Protein AF-B0NT52-F1 (afdb_monomer)

Solvent-accessible surface area (backbone atoms only — not comparable to full-atom values): 6604 Å² total; per-residue (Å²): 126,49,76,46,78,48,80,68,84,85,87,61,96,83,56,50,72,66,37,68,54,70,91,18,42,30,38,40,37,54,84,96,44,54,38,41,37,38,40,49,37,28,32,68,35,76,47,80,45,81,42,80,57,44,77,38,71,17,46,30,34,38,36,44,40,37,44,36,45,86,94,48,73,51,63,43,34,37,44,37,27,36,26,88,100,74,41,75,46,35,36,39,33,24,43,92,85,71,47,79,76,46,77,48,69,39,60,73,82,79,79,82,77,90,126

Sequence (115 aa):
MHAEGRISIPIKENAGMDEELPPCKYTQKIGPMRMKASLEGKYKGKERVHTPAGDFDCIKIYTESKAKFMLFSEKEYSMSWYAKGVGIVKEERYNKRGKLQENMTLEAIRKQGNN

pLDDT: mean 94.04, std 6.94, range [51.75, 98.62]

Mean predicted aligned error: 4.16 Å

Foldseek 3Di:
DDKDFAADFDDDPPFDAFRKGPWGWMWDDDPPKIKIKTKIKGWHAWDWDQELAGIATWTWMWMWMWMDTDPDIAIKIKIFTQGPPPGTQWMWIAGPVRDTDDIDGHNHDDDDDDD

Radius of gyration: 16.57 Å; Cα contacts (8 Å, |Δi|>4): 259; chains: 1; bounding box: 51×26×43 Å

Secondary structure (DSSP, 8-state):
-EEEEE------TTPPTTPBPPPEEEEEEETTEEEEEEEEEEEEEEEEEEETTEEEEEEEEEEEEEEEETTEEEEEEEEEEEETTTEEEEEEEE-TTS-EEEEEE-----PPP--

Structure (mmCIF, N/CA/C/O backbone):
data_AF-B0NT52-F1
#
_entry.id   AF-B0NT52-F1
#
loop_
_atom_site.group_PDB
_atom_site.id
_atom_site.type_symbol
_atom_site.label_atom_id
_atom_site.label_alt_id
_atom_site.label_comp_id
_atom_site.label_asym_id
_atom_site.label_entity_id
_atom_site.label_seq_id
_atom_site.pdbx_PDB_ins_code
_atom_site.Cartn_x
_atom_site.Cartn_y
_atom_site.Cartn_z
_atom_site.occupancy
_atom_site.B_iso_or_equiv
_atom_site.auth_seq_id
_atom_site.auth_comp_id
_atom_site.auth_asym_id
_atom_site.auth_atom_id
_atom_site.pdbx_PDB_model_num
ATOM 1 N N . MET A 1 1 ? 1.149 -5.696 -26.975 1.00 75.19 1 MET A N 1
ATOM 2 C CA . MET A 1 1 ? 1.498 -5.452 -25.556 1.00 75.19 1 MET A CA 1
ATOM 3 C C . MET A 1 1 ? 1.489 -6.795 -24.845 1.00 75.19 1 MET A C 1
ATOM 5 O O . MET A 1 1 ? 0.553 -7.545 -25.074 1.00 75.19 1 MET A O 1
ATOM 9 N N . HIS A 1 2 ? 2.521 -7.130 -24.066 1.00 89.94 2 HIS A N 1
ATOM 10 C CA . HIS A 1 2 ? 2.599 -8.414 -23.351 1.00 89.94 2 HIS A CA 1
ATOM 11 C C . HIS A 1 2 ? 2.884 -8.171 -21.871 1.00 89.94 2 HIS A C 1
ATOM 13 O O . HIS A 1 2 ? 3.799 -7.409 -21.549 1.00 89.94 2 HIS A O 1
ATOM 19 N N . ALA A 1 3 ? 2.121 -8.814 -20.990 1.00 92.38 3 ALA A N 1
ATOM 20 C CA . ALA A 1 3 ? 2.238 -8.681 -19.544 1.00 92.38 3 ALA A CA 1
ATOM 21 C C . ALA A 1 3 ? 2.378 -10.064 -18.893 1.00 92.38 3 ALA A C 1
ATOM 23 O O . ALA A 1 3 ? 1.706 -11.009 -19.295 1.00 92.38 3 ALA A O 1
ATOM 24 N N . GLU A 1 4 ? 3.262 -10.177 -17.905 1.00 94.19 4 GLU A N 1
ATOM 25 C CA . GLU A 1 4 ? 3.529 -11.406 -17.150 1.00 94.19 4 GLU A CA 1
ATOM 26 C C . GLU A 1 4 ? 3.551 -11.093 -15.652 1.00 94.19 4 GLU A C 1
ATOM 28 O O . GLU A 1 4 ? 4.156 -10.103 -15.228 1.00 94.19 4 GLU A O 1
ATOM 33 N N . GLY A 1 5 ? 2.945 -11.966 -14.848 1.00 93.06 5 GLY A N 1
ATOM 34 C CA . GLY A 1 5 ? 2.886 -11.823 -13.395 1.00 93.06 5 GLY A CA 1
ATOM 35 C C . GLY A 1 5 ? 1.820 -10.837 -12.910 1.00 93.06 5 GLY A C 1
ATOM 36 O O . GLY A 1 5 ? 0.976 -10.364 -13.672 1.00 93.06 5 GLY A O 1
ATOM 37 N N . ARG A 1 6 ? 1.841 -10.553 -11.607 1.00 91.00 6 ARG A N 1
ATOM 38 C CA . ARG A 1 6 ? 0.871 -9.698 -10.917 1.00 91.00 6 ARG A CA 1
ATOM 39 C C . ARG A 1 6 ? 1.521 -9.065 -9.691 1.00 91.00 6 ARG A C 1
ATOM 41 O O . ARG A 1 6 ? 2.361 -9.682 -9.038 1.00 91.00 6 ARG A O 1
ATOM 48 N N . ILE A 1 7 ? 1.088 -7.852 -9.365 1.00 92.06 7 ILE A N 1
ATOM 49 C CA . ILE A 1 7 ? 1.261 -7.274 -8.033 1.00 92.06 7 ILE A CA 1
ATOM 50 C C . ILE A 1 7 ? -0.073 -7.422 -7.303 1.00 92.06 7 ILE A C 1
ATOM 52 O O . ILE A 1 7 ? -1.103 -6.962 -7.797 1.00 92.06 7 ILE A O 1
ATOM 56 N N . SER A 1 8 ? -0.074 -8.117 -6.169 1.00 92.38 8 SER A N 1
ATOM 57 C CA . SER A 1 8 ? -1.278 -8.343 -5.369 1.00 92.38 8 SER A CA 1
ATOM 58 C C . SER A 1 8 ? -0.922 -8.411 -3.896 1.00 92.38 8 SER A C 1
ATOM 60 O O . SER A 1 8 ? -0.095 -9.227 -3.509 1.00 92.38 8 SER A O 1
ATOM 62 N N . ILE A 1 9 ? -1.590 -7.608 -3.079 1.00 93.38 9 ILE A N 1
ATOM 63 C CA . ILE A 1 9 ? -1.456 -7.654 -1.625 1.00 93.38 9 ILE A CA 1
ATOM 64 C C . ILE A 1 9 ? -2.638 -8.474 -1.095 1.00 93.38 9 ILE A C 1
ATOM 66 O O . ILE A 1 9 ? -3.755 -7.953 -1.048 1.00 93.38 9 ILE A O 1
ATOM 70 N N . PRO A 1 10 ? -2.460 -9.765 -0.763 1.00 92.88 10 PRO A N 1
ATOM 71 C CA . PRO A 1 10 ? -3.515 -10.515 -0.102 1.00 92.88 10 PRO A CA 1
ATOM 72 C C . PRO A 1 10 ? -3.762 -9.920 1.284 1.00 92.88 10 PRO A C 1
ATOM 74 O O . PRO A 1 10 ? -2.831 -9.636 2.030 1.00 92.88 10 PRO A O 1
ATOM 77 N N . ILE A 1 11 ? -5.030 -9.735 1.633 1.00 92.88 11 ILE A N 1
ATOM 78 C CA . ILE A 1 11 ? -5.428 -9.264 2.958 1.00 92.88 11 ILE A CA 1
ATOM 79 C C . ILE A 1 11 ? -5.813 -10.494 3.781 1.00 92.88 11 ILE A C 1
ATOM 81 O O . ILE A 1 11 ? -6.852 -11.107 3.540 1.00 92.88 11 ILE A O 1
ATOM 85 N N . LYS A 1 12 ? -4.949 -10.887 4.721 1.00 92.94 12 LYS A N 1
ATOM 86 C CA . LYS A 1 12 ? -5.109 -12.091 5.549 1.00 92.94 12 LYS A CA 1
ATOM 87 C C . LYS A 1 12 ? -5.452 -11.712 6.990 1.00 92.94 12 LYS A C 1
ATOM 89 O O . LYS A 1 12 ? -4.594 -11.248 7.730 1.00 92.94 12 LYS A O 1
ATOM 94 N N . GLU A 1 13 ? -6.694 -11.967 7.410 1.00 88.88 13 GLU A N 1
ATOM 95 C CA . GLU A 1 13 ? -7.222 -11.593 8.740 1.00 88.88 13 GLU A CA 1
ATOM 96 C C . GLU A 1 13 ? -6.435 -12.149 9.931 1.00 88.88 13 GLU A C 1
ATOM 98 O O . GLU A 1 13 ? -6.384 -11.513 10.983 1.00 88.88 13 GLU A O 1
ATOM 103 N N . ASN A 1 14 ? -5.816 -13.316 9.765 1.00 91.31 14 ASN A N 1
ATOM 104 C CA . ASN A 1 14 ? -5.052 -14.005 10.806 1.00 91.31 14 ASN A CA 1
ATOM 105 C C . ASN A 1 14 ? -3.557 -14.060 10.465 1.00 91.31 14 ASN A C 1
ATOM 107 O O . ASN A 1 14 ? -2.889 -15.043 10.776 1.00 91.31 14 ASN A O 1
ATOM 111 N N . ALA A 1 15 ? -3.044 -13.053 9.753 1.00 92.25 15 ALA A N 1
ATOM 112 C CA . ALA A 1 15 ? -1.613 -12.943 9.516 1.00 92.25 15 ALA A CA 1
ATOM 113 C C . ALA A 1 15 ? -0.849 -12.741 10.830 1.00 92.25 15 ALA A C 1
ATOM 115 O O . ALA A 1 15 ? -1.274 -11.968 11.694 1.00 92.25 15 ALA A O 1
ATOM 116 N N . GLY A 1 16 ? 0.291 -13.419 10.956 1.00 94.19 16 GLY A N 1
ATOM 117 C CA . GLY A 1 16 ? 1.231 -13.168 12.042 1.00 94.19 16 GLY A CA 1
ATOM 118 C C . GLY A 1 16 ? 1.876 -11.785 11.922 1.00 94.19 16 GLY A C 1
ATOM 119 O O . GLY A 1 16 ? 1.983 -11.226 10.828 1.00 94.19 16 GLY A O 1
ATOM 120 N N . MET A 1 17 ? 2.336 -11.234 13.047 1.00 96.25 17 MET A N 1
ATOM 121 C CA . MET A 1 17 ? 3.205 -10.055 13.021 1.00 96.25 17 MET A CA 1
ATOM 122 C C . MET A 1 17 ? 4.468 -10.375 12.215 1.00 96.25 17 MET A C 1
ATOM 124 O O . MET A 1 17 ? 5.077 -11.422 12.419 1.00 96.25 17 MET A O 1
ATOM 128 N N . ASP A 1 18 ? 4.834 -9.480 11.302 1.00 97.31 18 ASP A N 1
ATOM 129 C CA . ASP A 1 18 ? 5.968 -9.605 10.385 1.00 97.31 18 ASP A CA 1
ATOM 130 C C . ASP A 1 18 ? 5.926 -10.808 9.427 1.00 97.31 18 ASP A C 1
ATOM 132 O O . ASP A 1 18 ? 6.906 -11.052 8.719 1.00 97.31 18 ASP A O 1
ATOM 136 N N . GLU A 1 19 ? 4.784 -11.503 9.325 1.00 97.50 19 GLU A N 1
ATOM 137 C CA . GLU A 1 19 ? 4.548 -12.482 8.262 1.00 97.50 19 GLU A CA 1
ATOM 138 C C . GLU A 1 19 ? 4.728 -11.792 6.898 1.00 97.50 19 GLU A C 1
ATOM 140 O O . GLU A 1 19 ? 4.235 -10.682 6.672 1.00 97.50 19 GLU A O 1
ATOM 145 N N . GLU A 1 20 ? 5.470 -12.428 5.993 1.00 97.12 20 GLU A N 1
ATOM 146 C CA . GLU A 1 20 ? 5.788 -11.844 4.691 1.00 97.12 20 GLU A CA 1
ATOM 147 C C . GLU A 1 20 ? 4.628 -12.008 3.704 1.00 97.12 20 GLU A C 1
ATOM 149 O O . GLU A 1 20 ? 3.923 -13.020 3.685 1.00 97.12 20 GLU A O 1
ATOM 154 N N . LEU A 1 21 ? 4.437 -11.004 2.849 1.00 95.88 21 LEU A N 1
ATOM 155 C CA . LEU A 1 21 ? 3.542 -11.124 1.707 1.00 95.88 21 LEU A CA 1
ATOM 156 C C . LEU A 1 21 ? 4.119 -12.119 0.686 1.00 95.88 21 LEU A C 1
ATOM 158 O O . LEU A 1 21 ? 5.338 -12.191 0.515 1.00 95.88 21 LEU A O 1
ATOM 162 N N . PRO A 1 22 ? 3.265 -12.838 -0.065 1.00 92.94 22 PRO A N 1
ATOM 163 C CA . PRO A 1 22 ? 3.722 -13.662 -1.173 1.00 92.94 22 PRO A CA 1
ATOM 164 C C . PRO A 1 22 ? 4.523 -12.852 -2.209 1.00 92.94 22 PRO A C 1
ATOM 166 O O . PRO A 1 22 ? 4.214 -11.677 -2.438 1.00 92.94 22 PRO A O 1
ATOM 169 N N . PRO A 1 23 ? 5.502 -13.469 -2.898 1.00 84.25 23 PRO A N 1
ATOM 170 C CA . PRO A 1 23 ? 6.314 -12.778 -3.894 1.00 84.25 23 PRO A CA 1
ATOM 171 C C . PRO A 1 23 ? 5.470 -12.119 -4.992 1.00 84.25 23 PRO A C 1
ATOM 173 O O . PRO A 1 23 ? 4.744 -12.796 -5.721 1.00 84.25 23 PRO A O 1
ATOM 176 N N . CYS A 1 24 ? 5.615 -10.803 -5.164 1.00 92.88 24 CYS A N 1
ATOM 177 C CA . CYS A 1 24 ? 4.893 -10.033 -6.175 1.00 92.88 24 CYS A CA 1
ATOM 178 C C . CYS A 1 24 ? 5.859 -9.509 -7.237 1.00 92.88 24 CYS A C 1
ATOM 180 O O . CYS A 1 24 ? 6.720 -8.673 -6.957 1.00 92.88 24 CYS A O 1
ATOM 182 N N . LYS A 1 25 ? 5.719 -9.988 -8.476 1.00 95.69 25 LYS A N 1
ATOM 183 C CA . LYS A 1 25 ? 6.514 -9.541 -9.628 1.00 95.69 25 LYS A CA 1
ATOM 184 C C . LYS A 1 25 ? 5.611 -9.352 -10.834 1.00 95.69 25 LYS A C 1
ATOM 186 O O . LYS A 1 25 ? 4.758 -10.186 -11.121 1.00 95.69 25 LYS A O 1
ATOM 191 N N . TYR A 1 26 ? 5.854 -8.275 -11.563 1.00 95.88 26 TYR A N 1
ATOM 192 C CA . TYR A 1 26 ? 5.150 -7.928 -12.786 1.00 95.88 26 TYR A CA 1
ATOM 193 C C . TYR A 1 26 ? 6.147 -7.457 -13.843 1.00 95.88 26 TYR A C 1
ATOM 195 O O . TYR A 1 26 ? 7.087 -6.717 -13.552 1.00 95.88 26 TYR A O 1
ATOM 203 N N . THR A 1 27 ? 5.966 -7.898 -15.083 1.00 96.31 27 THR A N 1
ATOM 204 C CA . THR A 1 27 ? 6.744 -7.429 -16.232 1.00 96.31 27 THR A CA 1
ATOM 205 C C . THR A 1 27 ? 5.804 -7.029 -17.354 1.00 96.31 27 THR A C 1
ATOM 207 O O . THR A 1 27 ? 4.977 -7.829 -17.781 1.00 96.31 27 THR A O 1
ATOM 210 N N . GLN A 1 28 ? 5.991 -5.824 -17.888 1.00 95.69 28 GLN A N 1
ATOM 211 C CA . GLN A 1 28 ? 5.266 -5.330 -19.055 1.00 95.69 28 GLN A CA 1
ATOM 212 C C . GLN A 1 28 ? 6.240 -5.040 -20.192 1.00 95.69 28 GLN A C 1
ATOM 214 O O . GLN A 1 28 ? 7.256 -4.369 -20.004 1.00 95.69 28 GLN A O 1
ATOM 219 N N . LYS A 1 29 ? 5.925 -5.550 -21.383 1.00 94.38 29 LYS A N 1
ATOM 220 C CA . LYS A 1 29 ? 6.658 -5.296 -22.626 1.00 94.38 29 LYS A CA 1
ATOM 221 C C . LYS A 1 29 ? 5.819 -4.383 -23.523 1.00 94.38 29 LYS A C 1
ATOM 223 O O . LYS A 1 29 ? 4.687 -4.729 -23.886 1.00 94.38 29 LYS A O 1
ATOM 228 N N . ILE A 1 30 ? 6.391 -3.238 -23.885 1.00 92.06 30 ILE A N 1
ATOM 229 C CA . ILE A 1 30 ? 5.799 -2.229 -24.771 1.00 92.06 30 ILE A CA 1
ATOM 230 C C . ILE A 1 30 ? 6.810 -1.969 -25.893 1.00 92.06 30 ILE A C 1
ATOM 232 O O . ILE A 1 30 ? 7.784 -1.243 -25.710 1.00 92.06 30 ILE A O 1
ATOM 236 N N . GLY A 1 31 ? 6.626 -2.628 -27.041 1.00 90.19 31 GLY A N 1
ATOM 237 C CA . GLY A 1 31 ? 7.624 -2.621 -28.116 1.00 90.19 31 GLY A CA 1
ATOM 238 C C . GLY A 1 31 ? 8.989 -3.135 -27.617 1.00 90.19 31 GLY A C 1
ATOM 239 O O . GLY A 1 31 ? 9.023 -4.185 -26.969 1.00 90.19 31 GLY A O 1
ATOM 240 N N . PRO A 1 32 ? 10.103 -2.415 -27.865 1.00 90.00 32 PRO A N 1
ATOM 241 C CA . PRO A 1 32 ? 11.421 -2.795 -27.351 1.00 90.00 32 PRO A CA 1
ATOM 242 C C . PRO A 1 32 ? 11.583 -2.512 -25.847 1.00 90.00 32 PRO A C 1
ATOM 244 O O . PRO A 1 32 ? 12.537 -2.980 -25.224 1.00 90.00 32 PRO A O 1
ATOM 247 N N . MET A 1 33 ? 10.670 -1.741 -25.2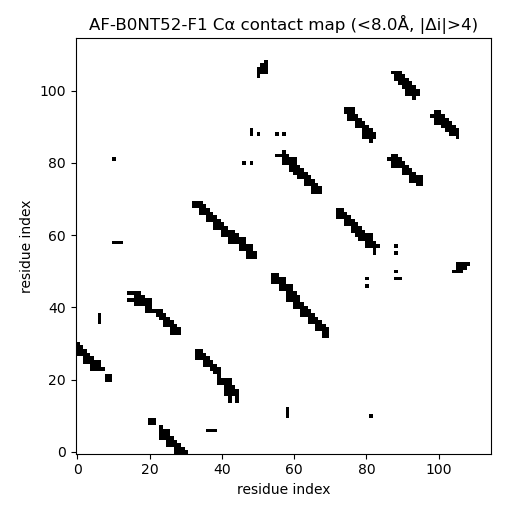46 1.00 92.44 33 MET A N 1
ATOM 248 C CA . MET A 1 33 ? 10.769 -1.309 -23.857 1.00 92.44 33 MET A CA 1
ATOM 249 C C . MET A 1 33 ? 10.232 -2.376 -22.907 1.00 92.44 33 MET A C 1
ATOM 251 O O . MET A 1 33 ? 9.236 -3.056 -23.175 1.00 92.44 33 MET A O 1
ATOM 255 N N . ARG A 1 34 ? 10.880 -2.484 -21.744 1.00 93.44 34 ARG A N 1
ATOM 256 C CA . ARG A 1 34 ? 10.497 -3.410 -20.678 1.00 93.44 34 ARG A CA 1
ATOM 257 C C . ARG A 1 34 ? 10.408 -2.680 -19.347 1.00 93.44 34 ARG A C 1
ATOM 259 O O . ARG A 1 34 ? 11.407 -2.155 -18.860 1.00 93.44 34 ARG A O 1
ATOM 266 N N . MET A 1 35 ? 9.231 -2.731 -18.738 1.00 95.44 35 MET A N 1
ATOM 267 C CA . MET A 1 35 ? 9.004 -2.323 -17.358 1.00 95.44 35 MET A CA 1
ATOM 268 C C . MET A 1 35 ? 8.991 -3.562 -16.463 1.00 95.44 35 MET A C 1
ATOM 270 O O . MET A 1 35 ? 8.362 -4.565 -16.805 1.00 95.44 35 MET A O 1
ATOM 274 N N . LYS A 1 36 ? 9.683 -3.505 -15.326 1.00 96.19 36 LYS A N 1
ATOM 275 C CA . LYS A 1 36 ? 9.606 -4.517 -14.268 1.00 96.19 36 LYS A CA 1
ATOM 276 C C . LYS A 1 36 ? 9.150 -3.842 -12.986 1.00 96.19 36 LYS A C 1
ATOM 278 O O . LYS A 1 36 ? 9.746 -2.845 -12.595 1.00 96.19 36 LYS A O 1
ATOM 283 N N . ALA A 1 37 ? 8.149 -4.409 -12.335 1.00 96.38 37 ALA A N 1
ATOM 284 C CA . ALA A 1 37 ? 7.732 -4.019 -11.002 1.00 96.38 37 ALA A CA 1
ATOM 285 C C . ALA A 1 37 ? 7.862 -5.213 -10.055 1.00 96.38 37 ALA A C 1
ATOM 287 O O . ALA A 1 37 ? 7.629 -6.361 -10.443 1.00 96.38 37 ALA A O 1
ATOM 288 N N . SER A 1 38 ? 8.241 -4.947 -8.816 1.00 96.75 38 SER A N 1
ATOM 289 C CA . SER A 1 38 ? 8.184 -5.916 -7.729 1.00 96.75 38 SER A CA 1
ATOM 290 C C . SER A 1 38 ? 7.655 -5.250 -6.475 1.00 96.75 38 SER A C 1
ATOM 292 O O . SER A 1 38 ? 7.854 -4.051 -6.284 1.00 96.75 38 SER A O 1
ATOM 294 N N . LEU A 1 39 ? 7.007 -6.038 -5.630 1.00 96.81 39 LEU A N 1
ATOM 295 C CA . LEU A 1 39 ? 6.556 -5.609 -4.319 1.00 96.81 39 LEU A CA 1
ATOM 296 C C . LEU A 1 39 ? 6.947 -6.673 -3.302 1.00 96.81 39 LEU A C 1
ATOM 298 O O . LEU A 1 39 ? 6.696 -7.862 -3.497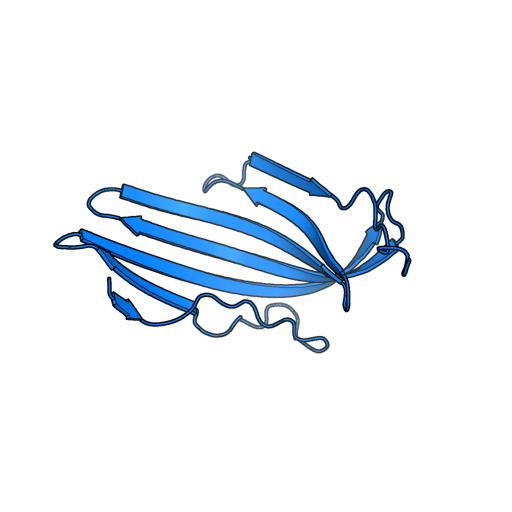 1.00 96.81 39 LEU A O 1
ATOM 302 N N . GLU A 1 40 ? 7.572 -6.218 -2.231 1.00 96.81 40 GLU A N 1
ATOM 303 C CA . GLU A 1 40 ? 7.804 -6.991 -1.019 1.00 96.81 40 GLU A CA 1
ATOM 304 C C . GLU A 1 40 ? 7.021 -6.318 0.104 1.00 96.81 40 GLU A C 1
ATOM 306 O O . GLU A 1 40 ? 6.765 -5.114 0.063 1.00 96.81 40 GLU A O 1
ATOM 311 N N . GLY A 1 41 ? 6.600 -7.073 1.109 1.00 97.00 41 GLY A N 1
ATOM 312 C CA . GLY A 1 41 ? 5.858 -6.482 2.209 1.00 97.00 41 GLY A CA 1
ATOM 313 C C . GLY A 1 41 ? 5.645 -7.440 3.355 1.00 97.00 41 GLY A C 1
ATOM 314 O O . GLY A 1 41 ? 5.941 -8.630 3.248 1.00 97.00 41 GLY A O 1
ATOM 315 N N . LYS A 1 42 ? 5.156 -6.894 4.465 1.00 97.69 42 LYS A N 1
ATOM 316 C CA . LYS A 1 42 ? 4.925 -7.631 5.708 1.00 97.69 42 LYS A CA 1
ATOM 317 C C . LYS A 1 42 ? 3.647 -7.159 6.376 1.00 97.69 42 LYS A C 1
ATOM 319 O O . LYS A 1 42 ? 3.355 -5.960 6.377 1.00 97.69 42 LYS A O 1
ATOM 324 N N . TYR A 1 43 ? 2.924 -8.083 6.994 1.00 98.38 43 TYR A N 1
ATOM 325 C CA . TYR A 1 43 ? 1.823 -7.734 7.883 1.00 98.38 43 TYR A CA 1
ATOM 326 C C . TYR A 1 43 ? 2.388 -7.151 9.182 1.00 98.38 43 TYR A C 1
ATOM 328 O O . TYR A 1 43 ? 3.316 -7.693 9.772 1.00 98.38 43 TYR A O 1
ATOM 336 N N . LYS A 1 44 ? 1.838 -6.027 9.633 1.00 98.19 44 LYS A N 1
ATOM 337 C CA . LYS A 1 44 ? 2.275 -5.286 10.828 1.00 98.19 44 LYS A CA 1
ATOM 338 C C . LYS A 1 44 ? 1.237 -5.334 11.953 1.00 98.19 44 LYS A C 1
ATOM 340 O O . LYS A 1 44 ? 1.213 -4.468 12.821 1.00 98.19 44 LYS A O 1
ATOM 345 N N . GLY A 1 45 ? 0.386 -6.359 11.928 1.00 96.38 45 GLY A N 1
ATOM 346 C CA . GLY A 1 45 ? -0.656 -6.593 12.920 1.00 96.38 45 GLY A CA 1
ATOM 347 C C . GLY A 1 45 ? -1.964 -5.854 12.634 1.00 96.38 45 GLY A C 1
ATOM 348 O O . GLY A 1 45 ? -2.211 -5.376 11.523 1.00 96.38 45 GLY A O 1
ATOM 349 N N . LYS A 1 46 ? -2.821 -5.812 13.657 1.00 96.38 46 LYS A N 1
ATOM 350 C CA . LYS A 1 46 ? -4.127 -5.148 13.623 1.00 96.38 46 LYS A CA 1
ATOM 351 C C . LYS A 1 46 ? -4.065 -3.824 14.374 1.00 96.38 46 LYS A C 1
ATOM 353 O O . LYS A 1 46 ? -3.444 -3.747 15.429 1.00 96.38 46 LYS A O 1
ATOM 358 N N . GLU A 1 47 ? -4.725 -2.807 13.841 1.00 97.19 47 GLU A N 1
ATOM 359 C CA . GLU A 1 47 ? -4.801 -1.474 14.437 1.00 97.19 47 GLU A CA 1
ATOM 360 C C . GLU A 1 47 ? -6.205 -0.909 14.213 1.00 97.19 47 GLU A C 1
ATOM 362 O O . GLU A 1 47 ? -6.739 -1.008 13.106 1.00 97.19 47 GLU A O 1
ATOM 367 N N . ARG A 1 48 ? -6.803 -0.318 15.251 1.00 98.06 48 ARG A N 1
ATOM 368 C CA . ARG A 1 48 ? -8.046 0.441 15.103 1.00 98.06 48 ARG A CA 1
ATOM 369 C C . ARG A 1 48 ? -7.702 1.845 14.617 1.00 98.06 48 ARG A C 1
ATOM 371 O O . ARG A 1 48 ? -6.939 2.551 15.269 1.00 98.06 48 ARG A O 1
ATOM 378 N N . VAL A 1 49 ? -8.248 2.230 13.467 1.00 98.44 49 VAL A N 1
ATOM 379 C CA . VAL A 1 49 ? -7.989 3.519 12.818 1.00 98.44 49 VAL A CA 1
ATOM 380 C C . VAL A 1 49 ? -9.234 4.390 12.909 1.00 98.44 49 VAL A C 1
ATOM 382 O O . VAL A 1 49 ? -10.322 3.967 12.520 1.00 98.44 49 VAL A O 1
ATOM 385 N N . HIS A 1 50 ? -9.050 5.611 13.405 1.00 98.25 50 HIS A N 1
ATOM 386 C CA . HIS A 1 50 ? -10.087 6.633 13.510 1.00 98.25 50 HIS A CA 1
ATOM 387 C C . HIS A 1 50 ? -10.005 7.576 12.309 1.00 98.25 50 HIS A C 1
ATOM 389 O O . HIS A 1 50 ? -8.935 8.111 12.011 1.00 98.25 50 HIS A O 1
ATOM 395 N N . THR A 1 51 ? -11.124 7.780 11.620 1.00 98.25 51 THR A N 1
ATOM 396 C CA . THR A 1 51 ? -11.222 8.656 10.444 1.00 98.25 51 THR A CA 1
ATOM 397 C C . THR A 1 51 ? -12.534 9.447 10.472 1.00 98.25 51 THR A C 1
ATOM 399 O O . THR A 1 51 ? -13.456 9.056 11.192 1.00 98.25 51 THR A O 1
ATOM 402 N N . PRO A 1 52 ? -12.686 10.510 9.665 1.00 98.31 52 PRO A N 1
ATOM 403 C CA . PRO A 1 52 ? -13.973 11.197 9.520 1.00 98.31 52 PRO A CA 1
ATOM 404 C C . PRO A 1 52 ? -15.105 10.293 9.002 1.00 98.31 52 PRO A C 1
ATOM 406 O O . PRO A 1 52 ? -16.266 10.502 9.352 1.00 98.31 52 PRO A O 1
ATOM 409 N N . ALA A 1 53 ? -14.780 9.233 8.252 1.00 97.69 53 ALA A N 1
ATOM 410 C CA . ALA A 1 53 ? -15.752 8.233 7.805 1.00 97.69 53 ALA A CA 1
ATOM 411 C C . ALA A 1 53 ? -16.182 7.239 8.902 1.00 97.69 53 ALA A C 1
ATOM 413 O O . ALA A 1 53 ? -17.081 6.427 8.666 1.00 97.69 53 ALA A O 1
ATOM 414 N N . GLY A 1 54 ? -15.537 7.278 10.072 1.00 97.75 54 GLY A N 1
ATOM 415 C CA . GLY A 1 54 ? -15.775 6.386 11.200 1.00 97.75 54 GLY A CA 1
ATOM 416 C C . GLY A 1 54 ? -14.524 5.641 11.665 1.00 97.75 54 GLY A C 1
ATOM 417 O O . GLY A 1 54 ? -13.395 5.922 11.248 1.00 97.75 54 GLY A O 1
ATOM 418 N N . ASP A 1 55 ? -14.761 4.668 12.540 1.00 98.38 55 ASP A N 1
ATOM 419 C CA . ASP A 1 55 ? -13.737 3.822 13.140 1.00 98.38 55 ASP A CA 1
ATOM 420 C C . ASP A 1 55 ? -13.669 2.465 12.445 1.00 98.38 55 ASP A C 1
ATOM 422 O O . ASP A 1 55 ? -14.698 1.827 12.212 1.00 98.38 55 ASP A O 1
ATOM 426 N N . PHE A 1 56 ? -12.453 1.988 12.186 1.00 98.31 56 PHE A N 1
ATOM 427 C CA . PHE A 1 56 ? -12.235 0.746 11.454 1.00 98.31 56 PHE A CA 1
ATOM 428 C C . PHE A 1 56 ? -11.177 -0.135 12.115 1.00 98.31 56 PHE A C 1
ATOM 430 O O . PHE A 1 56 ? -10.051 0.306 12.351 1.00 98.31 56 PHE A O 1
ATOM 437 N N . ASP A 1 57 ? -11.503 -1.409 12.333 1.00 97.69 57 ASP A N 1
ATOM 438 C CA . ASP A 1 57 ? -10.512 -2.433 12.663 1.00 97.69 57 ASP A CA 1
ATOM 439 C C . ASP A 1 57 ? -9.752 -2.825 11.393 1.00 97.69 57 ASP A C 1
ATOM 441 O O . ASP A 1 57 ? -10.320 -3.385 10.449 1.00 97.69 57 ASP A O 1
ATOM 445 N N . CYS A 1 58 ? -8.460 -2.508 11.360 1.00 98.06 58 CYS A N 1
ATOM 446 C CA . CYS A 1 58 ? -7.652 -2.614 10.154 1.00 98.06 58 CYS A CA 1
ATOM 447 C C . CYS A 1 58 ? -6.519 -3.615 10.297 1.00 98.06 58 CYS A C 1
ATOM 449 O O . CYS A 1 58 ? -5.936 -3.778 11.366 1.00 98.06 58 CYS A O 1
ATOM 451 N N . ILE A 1 59 ? -6.139 -4.214 9.173 1.00 98.00 59 ILE A N 1
ATOM 452 C CA . ILE A 1 59 ? -4.855 -4.892 9.020 1.00 98.00 59 ILE A CA 1
ATOM 453 C C . ILE A 1 59 ? -3.858 -3.871 8.495 1.00 98.00 59 ILE A C 1
ATOM 455 O O . ILE A 1 59 ? -4.063 -3.282 7.431 1.00 98.00 59 ILE A O 1
AT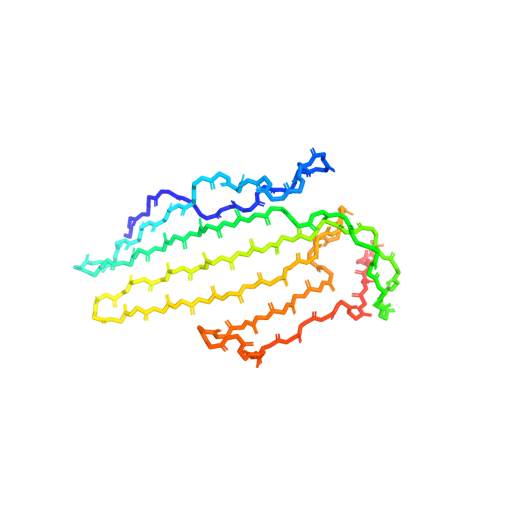OM 459 N N . LYS A 1 60 ? -2.777 -3.672 9.241 1.00 98.38 60 LYS A N 1
ATOM 460 C CA . LYS A 1 60 ? -1.681 -2.793 8.857 1.00 98.38 60 LYS A CA 1
ATOM 461 C C . LYS A 1 60 ? -0.677 -3.581 8.029 1.00 98.38 60 LYS A C 1
ATOM 463 O O . LYS A 1 60 ? -0.245 -4.657 8.440 1.00 98.38 60 LYS A O 1
ATOM 468 N N . ILE A 1 61 ? -0.289 -3.059 6.874 1.00 98.44 61 ILE A N 1
ATOM 469 C CA . ILE A 1 61 ? 0.659 -3.709 5.966 1.00 98.44 61 ILE A CA 1
ATOM 470 C C . ILE A 1 61 ? 1.742 -2.708 5.589 1.00 98.44 61 ILE A C 1
ATOM 472 O O . ILE A 1 61 ? 1.449 -1.577 5.212 1.00 98.44 61 ILE A O 1
ATOM 476 N N . TYR A 1 62 ? 2.992 -3.147 5.697 1.00 98.00 62 TYR A N 1
ATOM 477 C CA . TYR A 1 62 ? 4.145 -2.455 5.136 1.00 98.00 62 TYR A CA 1
ATOM 478 C C . TYR A 1 62 ? 4.435 -2.994 3.738 1.00 98.00 62 TYR A C 1
ATOM 480 O O . TYR A 1 62 ? 4.447 -4.217 3.567 1.00 98.00 62 TYR A O 1
ATOM 488 N N . THR A 1 63 ? 4.752 -2.125 2.777 1.00 97.56 63 THR A N 1
ATOM 489 C CA . THR A 1 63 ? 5.293 -2.557 1.481 1.00 97.56 63 THR A CA 1
ATOM 490 C C . THR A 1 63 ? 6.499 -1.734 1.035 1.00 97.56 63 THR A C 1
ATOM 492 O O . THR A 1 63 ? 6.586 -0.538 1.301 1.00 97.56 63 THR A O 1
ATOM 495 N N . GLU A 1 64 ? 7.425 -2.391 0.336 1.00 97.00 64 GLU A N 1
ATOM 496 C CA . GLU A 1 64 ? 8.443 -1.770 -0.508 1.00 97.00 64 GLU A CA 1
ATOM 497 C C . GLU A 1 64 ? 8.120 -2.128 -1.960 1.00 97.00 64 GLU A C 1
ATOM 499 O O . GLU A 1 64 ? 8.197 -3.293 -2.365 1.00 97.00 64 GLU A O 1
ATOM 504 N N . SER A 1 65 ? 7.758 -1.123 -2.754 1.00 95.38 65 SER A N 1
ATOM 505 C CA . SER A 1 65 ? 7.545 -1.279 -4.187 1.00 95.38 65 SER A CA 1
ATOM 506 C C . SER A 1 65 ? 8.775 -0.792 -4.948 1.00 95.38 65 SER A C 1
ATOM 508 O O . SER A 1 65 ? 9.432 0.186 -4.586 1.00 95.38 65 SER A O 1
ATOM 510 N N . LYS A 1 66 ? 9.125 -1.506 -6.016 1.00 95.56 66 LYS A N 1
ATOM 511 C CA . LYS A 1 66 ? 10.227 -1.143 -6.901 1.00 95.56 66 LYS A CA 1
ATOM 512 C C . LYS A 1 66 ? 9.763 -1.213 -8.338 1.00 95.56 66 LYS A C 1
ATOM 514 O O . LYS A 1 66 ? 9.403 -2.286 -8.817 1.00 95.56 66 LYS A O 1
ATOM 519 N N . ALA A 1 67 ? 9.861 -0.095 -9.042 1.00 94.81 67 ALA A N 1
ATOM 520 C CA . ALA A 1 67 ? 9.633 -0.016 -10.476 1.00 94.81 67 ALA A CA 1
ATOM 521 C C . ALA A 1 67 ? 10.962 0.250 -11.187 1.00 94.81 67 ALA A C 1
ATOM 523 O O . ALA A 1 67 ? 11.746 1.111 -10.788 1.00 94.81 67 ALA A O 1
ATOM 524 N N . LYS A 1 68 ? 11.238 -0.511 -12.246 1.00 96.06 68 LYS A N 1
ATOM 525 C CA . LYS A 1 68 ? 12.383 -0.301 -13.131 1.00 96.06 68 LYS A CA 1
ATOM 526 C C . LYS A 1 68 ? 11.898 -0.171 -14.564 1.00 96.06 68 LYS A C 1
ATOM 528 O O . LYS A 1 68 ? 11.243 -1.075 -15.088 1.00 96.06 68 LYS A O 1
ATOM 533 N N . PHE A 1 69 ? 12.296 0.917 -15.206 1.00 94.38 69 PHE A N 1
ATOM 534 C CA . PHE A 1 69 ? 11.972 1.215 -16.590 1.00 94.38 69 PHE A CA 1
ATOM 535 C C . PHE A 1 69 ? 13.186 1.840 -17.271 1.00 94.38 69 PHE A C 1
ATOM 537 O O . PHE A 1 69 ? 13.612 2.937 -16.921 1.00 94.38 69 PHE A O 1
ATOM 544 N N . MET A 1 70 ? 13.760 1.130 -18.246 1.00 89.50 70 MET A N 1
ATOM 545 C CA . MET A 1 70 ? 14.992 1.555 -18.923 1.00 89.50 70 MET A CA 1
ATOM 546 C C . MET A 1 70 ? 16.121 1.857 -17.908 1.00 89.50 70 MET A C 1
ATOM 548 O O . MET A 1 70 ? 16.528 0.960 -17.162 1.00 89.50 70 MET A O 1
ATOM 552 N N . LEU A 1 71 ? 16.613 3.102 -17.880 1.00 90.19 71 LEU A N 1
ATOM 553 C CA . LEU A 1 71 ? 17.643 3.605 -16.962 1.00 90.19 71 LEU A CA 1
ATOM 554 C C . LEU A 1 71 ? 17.068 4.135 -15.636 1.00 90.19 71 LEU A C 1
ATOM 556 O O . LEU A 1 71 ? 17.828 4.393 -14.706 1.00 90.19 71 LEU A O 1
ATOM 560 N N . PHE A 1 72 ? 15.746 4.270 -15.523 1.00 93.25 72 PHE A N 1
ATOM 561 C CA . PHE A 1 72 ? 15.078 4.764 -14.324 1.00 93.25 72 PHE A CA 1
ATOM 562 C C . PHE A 1 72 ? 14.749 3.614 -13.369 1.00 93.25 72 PHE A C 1
ATOM 564 O O . PHE A 1 72 ? 14.321 2.527 -13.775 1.00 93.25 72 PHE A O 1
ATOM 571 N N . SER A 1 73 ? 14.951 3.861 -12.076 1.00 93.62 73 SER A N 1
ATOM 572 C CA . SER A 1 73 ? 14.511 2.977 -11.003 1.00 93.62 73 SER A CA 1
ATOM 573 C C . SER A 1 73 ? 13.951 3.816 -9.872 1.00 93.62 73 SER A C 1
ATOM 575 O O . SER A 1 73 ? 14.640 4.686 -9.344 1.00 93.62 73 SER A O 1
ATOM 577 N N . GLU A 1 74 ? 12.741 3.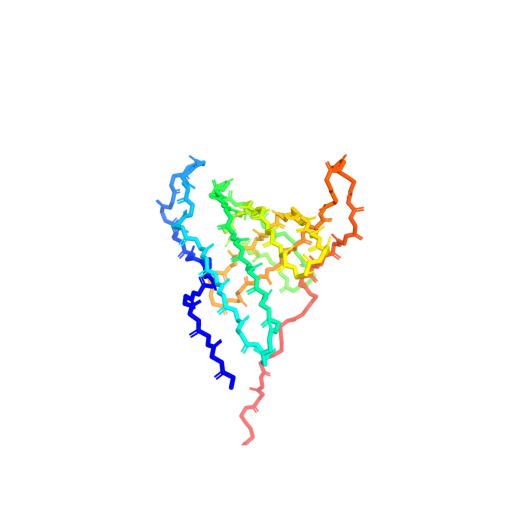481 -9.455 1.00 91.94 74 GLU A N 1
ATOM 578 C CA . GLU A 1 74 ? 12.071 4.106 -8.325 1.00 91.94 74 GLU A CA 1
ATOM 579 C C . GLU A 1 74 ? 11.794 3.064 -7.249 1.00 91.94 74 GLU A C 1
ATOM 581 O O . GLU A 1 74 ? 11.610 1.875 -7.537 1.00 91.94 74 GLU A O 1
ATOM 586 N N . LYS A 1 75 ? 11.845 3.526 -6.002 1.00 93.69 75 LYS A N 1
ATOM 587 C CA . LYS A 1 75 ? 11.469 2.767 -4.818 1.00 93.69 75 LYS A CA 1
ATOM 588 C C . LYS A 1 75 ? 10.519 3.610 -3.992 1.00 93.69 75 LYS A C 1
ATOM 590 O O . LYS A 1 75 ? 10.842 4.764 -3.702 1.00 93.69 75 LYS A O 1
ATOM 595 N N . GLU A 1 76 ? 9.423 3.006 -3.577 1.00 94.50 76 GLU A N 1
ATOM 596 C CA . GLU A 1 76 ? 8.439 3.607 -2.690 1.00 94.50 76 GLU A CA 1
ATOM 597 C C . GLU A 1 76 ? 8.198 2.683 -1.501 1.00 94.50 76 GLU A C 1
ATOM 599 O O . GLU A 1 76 ? 8.252 1.458 -1.618 1.00 94.50 76 GLU A O 1
ATOM 604 N N . TYR A 1 77 ? 7.956 3.297 -0.352 1.00 97.56 77 TYR A N 1
ATOM 605 C CA . TYR A 1 77 ? 7.710 2.618 0.905 1.00 97.56 77 TYR A CA 1
ATOM 606 C C . TYR A 1 77 ? 6.338 3.046 1.397 1.00 97.56 77 TYR A C 1
ATOM 608 O O . TYR A 1 77 ? 6.078 4.248 1.458 1.00 97.56 77 TYR A O 1
ATOM 616 N N . SER A 1 78 ? 5.472 2.108 1.766 1.00 98.00 78 SER A N 1
ATOM 617 C CA . SER A 1 78 ? 4.145 2.448 2.275 1.00 98.00 78 SER A CA 1
ATOM 618 C C . SER A 1 78 ? 3.797 1.718 3.561 1.00 98.00 78 SER A C 1
ATOM 620 O O . SER A 1 78 ? 4.200 0.575 3.785 1.00 98.00 78 SER A O 1
ATOM 622 N N . MET A 1 79 ? 3.018 2.402 4.392 1.00 98.50 79 MET A N 1
ATOM 623 C CA . MET A 1 79 ? 2.181 1.798 5.418 1.00 98.50 79 MET A CA 1
ATOM 624 C C . MET A 1 79 ? 0.728 1.997 5.004 1.00 98.50 79 MET A C 1
ATOM 626 O O . MET A 1 79 ? 0.283 3.134 4.880 1.00 98.50 79 MET A O 1
ATOM 630 N N . SER A 1 80 ? -0.010 0.909 4.811 1.00 98.44 80 SER A N 1
ATOM 631 C CA . SER A 1 80 ? -1.419 0.954 4.409 1.00 98.44 80 SER A CA 1
ATOM 632 C C . SER A 1 80 ? -2.270 0.174 5.413 1.00 98.44 80 SER A C 1
ATOM 634 O O . SER A 1 80 ? -1.876 -0.899 5.881 1.00 98.44 80 SER A O 1
ATOM 636 N N . TRP A 1 81 ? -3.443 0.708 5.746 1.00 98.62 81 TRP A N 1
ATOM 637 C CA . TRP A 1 81 ? -4.396 0.104 6.676 1.00 98.62 81 TRP A CA 1
ATOM 638 C C . TRP A 1 81 ? -5.637 -0.325 5.909 1.00 98.62 81 TRP A C 1
ATOM 640 O O . TRP A 1 81 ? -6.316 0.509 5.310 1.00 98.62 81 TRP A O 1
ATOM 650 N N . TYR A 1 82 ? -5.927 -1.623 5.930 1.00 97.88 82 TYR A N 1
ATOM 651 C CA . TYR A 1 82 ? -7.039 -2.215 5.193 1.00 97.88 82 TYR A CA 1
ATOM 652 C C . TYR A 1 82 ? -8.145 -2.667 6.140 1.00 97.88 82 TYR A C 1
ATOM 654 O O . TYR A 1 82 ? -7.901 -3.500 7.014 1.00 97.88 82 TYR 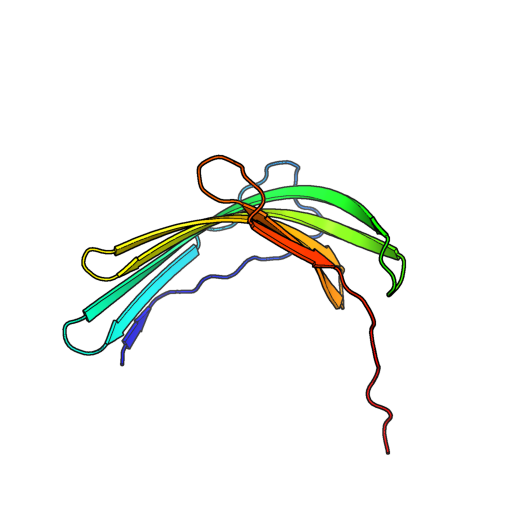A O 1
ATOM 662 N N . ALA A 1 83 ? -9.365 -2.183 5.916 1.00 97.19 83 ALA A N 1
ATOM 663 C CA . ALA A 1 83 ? -10.565 -2.640 6.603 1.00 97.19 83 ALA A CA 1
ATOM 664 C C . ALA A 1 83 ? -11.411 -3.541 5.692 1.00 97.19 83 ALA A C 1
ATOM 666 O O . ALA A 1 83 ? -11.590 -3.280 4.495 1.00 97.19 83 ALA A O 1
ATOM 667 N N . LYS A 1 84 ? -11.954 -4.621 6.262 1.00 93.75 84 LYS A N 1
ATOM 668 C CA . LYS A 1 84 ? -12.787 -5.586 5.531 1.00 93.75 84 LYS A CA 1
ATOM 669 C C . LYS A 1 84 ? -14.034 -4.902 4.967 1.00 93.75 84 LYS A C 1
ATOM 671 O O . LYS A 1 84 ? -14.733 -4.194 5.680 1.00 93.75 84 LYS A O 1
ATOM 676 N N . GLY A 1 85 ? -14.319 -5.131 3.684 1.00 92.81 85 GLY A N 1
ATOM 677 C CA . GLY A 1 85 ? -15.484 -4.554 3.000 1.00 92.81 85 GLY A CA 1
ATOM 678 C C . GLY A 1 85 ? -15.359 -3.068 2.641 1.00 92.81 85 GLY A C 1
ATOM 679 O O . GLY A 1 85 ? -16.241 -2.552 1.963 1.00 92.81 85 GLY A O 1
ATOM 680 N N . VAL A 1 86 ? -14.272 -2.401 3.047 1.00 95.50 86 VAL A N 1
ATOM 681 C CA . VAL A 1 86 ? -14.004 -0.983 2.747 1.00 95.50 86 VAL A CA 1
ATOM 682 C C . VAL A 1 86 ? -12.779 -0.835 1.843 1.00 95.50 86 VAL A C 1
ATOM 684 O O . VAL A 1 86 ? -12.815 -0.076 0.880 1.00 95.50 86 VAL A O 1
ATOM 687 N N . GLY A 1 87 ? -11.711 -1.595 2.101 1.00 95.75 87 GLY A N 1
ATOM 688 C CA . GLY A 1 87 ? -10.423 -1.432 1.427 1.00 95.75 87 GLY A CA 1
ATOM 689 C C . GLY A 1 87 ? -9.471 -0.568 2.252 1.00 95.75 87 GLY A C 1
ATOM 690 O O . GLY A 1 87 ? -9.435 -0.696 3.474 1.00 95.75 87 GLY A O 1
ATOM 691 N N . ILE A 1 88 ? -8.670 0.272 1.595 1.00 97.00 88 ILE A N 1
ATOM 692 C CA . ILE A 1 88 ? -7.703 1.148 2.272 1.00 97.00 88 ILE A CA 1
ATOM 693 C C . ILE A 1 88 ? -8.452 2.257 3.018 1.00 97.00 88 ILE A C 1
ATOM 695 O O . ILE A 1 88 ? -9.189 3.021 2.401 1.00 97.00 88 ILE A O 1
ATOM 699 N N . VAL A 1 89 ? -8.225 2.372 4.327 1.00 98.38 89 VAL A N 1
ATOM 700 C CA . VAL A 1 89 ? -8.777 3.460 5.157 1.00 98.38 89 VAL A CA 1
ATOM 701 C C . VAL A 1 89 ? -7.760 4.561 5.444 1.00 98.38 89 VAL A C 1
ATOM 703 O O . VAL A 1 89 ? -8.126 5.705 5.700 1.00 98.38 89 VAL A O 1
ATOM 706 N N . LYS A 1 90 ? -6.475 4.209 5.413 1.00 98.62 90 LYS A N 1
ATOM 707 C CA . LYS A 1 90 ? -5.348 5.111 5.624 1.00 98.62 90 LYS A CA 1
ATOM 708 C C . LYS A 1 90 ? -4.152 4.599 4.834 1.00 98.62 90 LYS A C 1
ATOM 710 O O . LYS A 1 90 ? -3.955 3.386 4.736 1.00 98.62 90 LYS A O 1
ATOM 715 N N . GLU A 1 91 ? -3.349 5.508 4.302 1.00 98.50 91 GLU A N 1
ATOM 716 C CA . GLU A 1 91 ? -2.063 5.188 3.692 1.00 98.50 91 GLU A CA 1
ATOM 717 C C . GLU A 1 91 ? -1.050 6.299 3.951 1.00 98.50 91 GLU A C 1
ATOM 719 O O . GLU A 1 91 ? -1.361 7.480 3.839 1.00 98.50 91 GLU A O 1
ATOM 724 N N . GLU A 1 92 ? 0.174 5.910 4.276 1.00 98.62 92 GLU A N 1
ATOM 725 C CA . GLU A 1 92 ? 1.318 6.803 4.395 1.00 98.62 92 GLU A CA 1
ATOM 726 C C . GLU A 1 92 ? 2.405 6.313 3.444 1.00 98.62 92 GLU A C 1
ATOM 728 O O . GLU A 1 92 ? 2.816 5.152 3.519 1.00 98.62 92 GLU A O 1
ATOM 733 N N . ARG A 1 93 ? 2.883 7.193 2.561 1.00 98.12 93 ARG A N 1
ATOM 734 C CA . ARG A 1 93 ? 3.971 6.890 1.625 1.00 98.12 93 ARG A CA 1
ATOM 735 C C . ARG A 1 93 ? 5.220 7.649 2.004 1.00 98.12 93 ARG A C 1
ATOM 737 O O . ARG A 1 93 ? 5.179 8.837 2.321 1.00 98.12 93 ARG A O 1
ATOM 744 N N . TYR A 1 94 ? 6.347 6.966 1.925 1.00 97.12 94 TYR A N 1
ATOM 745 C CA . TYR A 1 94 ? 7.644 7.451 2.347 1.00 97.12 94 TYR A CA 1
ATOM 746 C C . TYR A 1 94 ? 8.648 7.290 1.215 1.00 97.12 94 TYR A C 1
ATOM 748 O O . TYR A 1 94 ? 8.622 6.329 0.443 1.00 97.12 94 TYR A O 1
ATOM 756 N N . ASN A 1 95 ? 9.592 8.222 1.143 1.00 91.62 95 ASN A N 1
ATOM 757 C CA . ASN A 1 95 ? 10.752 8.045 0.281 1.00 91.62 95 ASN A CA 1
ATOM 758 C C . ASN A 1 95 ? 11.811 7.153 0.954 1.00 91.62 95 ASN A C 1
ATOM 760 O O . ASN A 1 95 ? 11.753 6.861 2.147 1.00 91.62 95 ASN A O 1
ATOM 764 N N . LYS A 1 96 ? 12.862 6.799 0.205 1.00 90.19 96 LYS A N 1
ATOM 765 C CA . LYS A 1 96 ? 13.993 5.977 0.685 1.00 90.19 96 LYS A CA 1
ATOM 766 C C . LYS A 1 96 ? 14.756 6.508 1.907 1.00 90.19 96 LYS A C 1
ATOM 768 O O . LYS A 1 96 ? 15.599 5.797 2.438 1.00 90.19 96 LYS A O 1
ATOM 773 N N . ARG A 1 97 ? 14.537 7.766 2.306 1.00 91.38 97 ARG A N 1
ATOM 774 C CA . ARG A 1 97 ? 15.138 8.379 3.503 1.00 91.38 97 ARG A CA 1
ATOM 775 C C . ARG A 1 97 ? 14.192 8.335 4.711 1.00 91.38 97 ARG A C 1
ATOM 777 O O . ARG A 1 97 ? 14.500 8.946 5.724 1.00 91.38 97 ARG A O 1
ATOM 784 N N . GLY A 1 98 ? 13.034 7.682 4.589 1.00 92.38 98 GLY A N 1
ATOM 785 C CA . GLY A 1 98 ? 12.012 7.628 5.635 1.00 92.38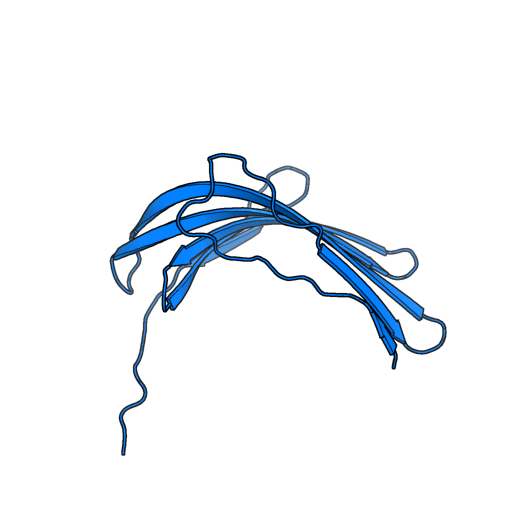 98 GLY A CA 1
ATOM 786 C C . GLY A 1 98 ? 11.214 8.924 5.796 1.00 92.38 98 GLY A C 1
ATOM 787 O O . GLY A 1 98 ? 10.477 9.067 6.766 1.00 92.38 98 GLY A O 1
ATOM 788 N N . LYS A 1 99 ? 11.334 9.887 4.870 1.00 94.81 99 LYS A N 1
ATOM 789 C CA . LYS A 1 99 ? 10.533 11.118 4.923 1.00 94.81 99 LYS A CA 1
ATOM 790 C C . LYS A 1 99 ? 9.148 10.845 4.341 1.00 94.81 99 LYS A C 1
ATOM 792 O O . LYS A 1 99 ? 9.058 10.398 3.195 1.00 94.81 99 LYS A O 1
ATOM 797 N N . LEU A 1 100 ? 8.104 11.181 5.100 1.00 96.94 100 LEU A N 1
ATOM 798 C CA . LEU A 1 100 ? 6.714 11.160 4.640 1.00 96.94 100 LEU A CA 1
ATOM 799 C C . LEU A 1 100 ? 6.569 12.037 3.386 1.00 96.94 100 LEU A C 1
ATOM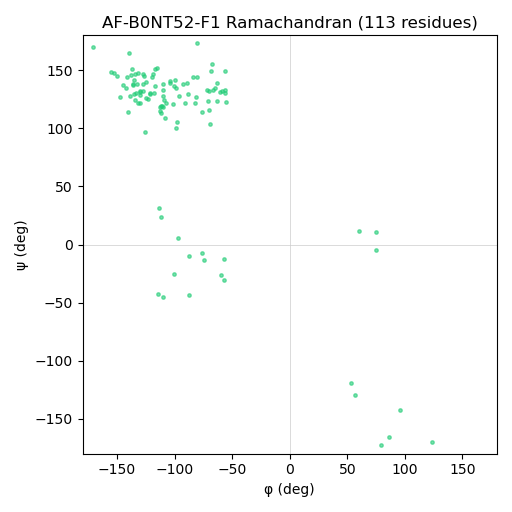 801 O O . LEU A 1 100 ? 7.071 13.163 3.336 1.00 96.94 100 LEU A O 1
ATOM 805 N N . GLN A 1 101 ? 5.954 11.489 2.349 1.00 96.75 101 GLN A N 1
ATOM 806 C CA . GLN A 1 101 ? 5.659 12.166 1.087 1.00 96.75 101 GLN A CA 1
ATOM 807 C C . GLN A 1 101 ? 4.164 12.407 0.954 1.00 96.75 101 GLN A C 1
ATOM 809 O O . GLN A 1 101 ? 3.756 13.516 0.628 1.00 96.75 101 GLN A O 1
ATOM 814 N N . GLU A 1 102 ? 3.363 11.393 1.266 1.00 97.25 102 GLU A N 1
ATOM 815 C CA . GLU A 1 102 ? 1.913 11.448 1.134 1.00 97.25 102 GLU A CA 1
ATOM 816 C C . GLU A 1 102 ? 1.250 10.811 2.348 1.00 97.25 102 GLU A C 1
ATOM 818 O O . GLU A 1 102 ? 1.760 9.842 2.915 1.00 97.25 102 GLU A O 1
ATOM 823 N N . ASN A 1 103 ? 0.101 11.361 2.725 1.00 97.75 103 ASN A N 1
ATOM 824 C CA . ASN A 1 103 ? -0.799 10.800 3.717 1.00 97.75 103 ASN A CA 1
ATOM 825 C C . ASN A 1 103 ? -2.220 10.876 3.153 1.00 97.75 103 ASN A C 1
ATOM 827 O O . ASN A 1 103 ? -2.681 11.950 2.767 1.00 97.75 103 ASN A O 1
ATOM 831 N N . MET A 1 104 ? -2.891 9.733 3.098 1.00 98.25 104 MET A N 1
ATOM 832 C CA . MET A 1 104 ? -4.279 9.586 2.687 1.00 98.25 104 MET A CA 1
ATOM 833 C C . MET A 1 104 ? -5.083 9.044 3.865 1.00 98.25 104 MET A C 1
ATOM 835 O O . MET A 1 104 ? -4.660 8.102 4.531 1.00 98.25 104 MET A O 1
ATOM 839 N N . THR A 1 105 ? -6.265 9.608 4.104 1.00 98.44 105 THR A N 1
ATOM 840 C CA . THR A 1 105 ? -7.220 9.140 5.117 1.00 98.44 105 THR A CA 1
ATOM 841 C C . THR A 1 105 ? -8.621 9.118 4.512 1.00 98.44 105 THR A C 1
ATOM 843 O O . THR A 1 105 ? -8.967 9.985 3.710 1.00 98.44 105 THR A O 1
ATOM 846 N N . LEU A 1 106 ? -9.413 8.103 4.855 1.00 98.44 106 LEU A N 1
ATOM 847 C CA . LEU A 1 106 ? -10.776 7.942 4.364 1.00 98.44 106 LEU A CA 1
ATOM 848 C C . LEU A 1 106 ? -11.711 8.998 4.967 1.00 98.44 106 LEU A C 1
ATOM 850 O O . LEU A 1 106 ? -11.974 8.999 6.165 1.00 98.44 106 LEU A O 1
ATOM 854 N N . GLU A 1 107 ? -12.246 9.867 4.114 1.00 98.12 107 GLU A N 1
ATOM 855 C CA . GLU A 1 107 ? -13.082 10.988 4.559 1.00 98.12 107 GLU A CA 1
ATOM 856 C C . GLU A 1 107 ? -14.565 10.618 4.681 1.00 98.12 107 GLU A C 1
ATOM 858 O O . GLU A 1 107 ? -15.230 10.970 5.648 1.00 98.12 107 GLU A O 1
ATOM 863 N N . ALA A 1 108 ? -15.112 9.892 3.702 1.00 97.00 108 ALA A N 1
ATOM 864 C CA . ALA A 1 108 ? -16.522 9.519 3.698 1.00 97.00 108 ALA A CA 1
ATOM 865 C C . ALA A 1 108 ? -16.776 8.253 2.875 1.00 97.00 108 ALA A C 1
ATOM 867 O O . ALA A 1 108 ? -16.145 8.029 1.842 1.00 97.00 108 ALA A O 1
ATOM 868 N N . ILE A 1 109 ? -17.779 7.471 3.284 1.00 95.19 109 ILE A N 1
ATOM 869 C CA . ILE A 1 109 ? -18.341 6.369 2.496 1.00 95.19 109 ILE A CA 1
ATOM 870 C C . ILE A 1 109 ? -19.770 6.750 2.114 1.00 95.19 109 ILE A C 1
ATOM 872 O O . ILE A 1 109 ? -20.626 6.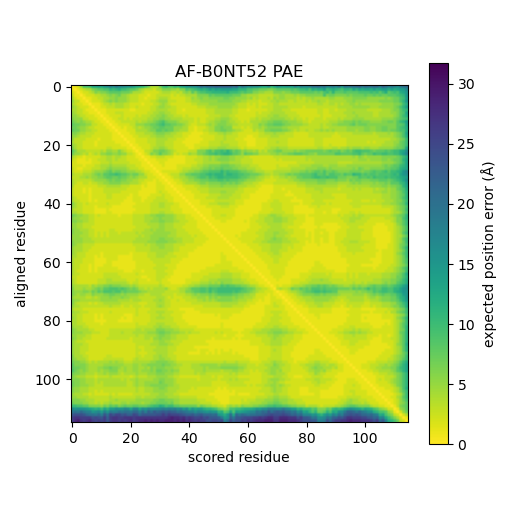930 2.979 1.00 95.19 109 ILE A O 1
ATOM 876 N N . ARG A 1 110 ? -20.049 6.855 0.812 1.00 92.12 110 ARG A N 1
ATOM 877 C CA . ARG A 1 110 ? -21.403 7.098 0.296 1.00 92.12 110 ARG A CA 1
ATOM 878 C C . ARG A 1 110 ? -21.897 5.846 -0.408 1.00 92.12 110 ARG A C 1
ATOM 880 O O . ARG A 1 110 ? -21.311 5.423 -1.400 1.00 92.12 110 ARG A O 1
ATOM 887 N N . LYS A 1 111 ? -22.981 5.255 0.094 1.00 83.94 111 LYS A N 1
ATOM 888 C CA . LYS A 1 111 ? -23.694 4.207 -0.643 1.0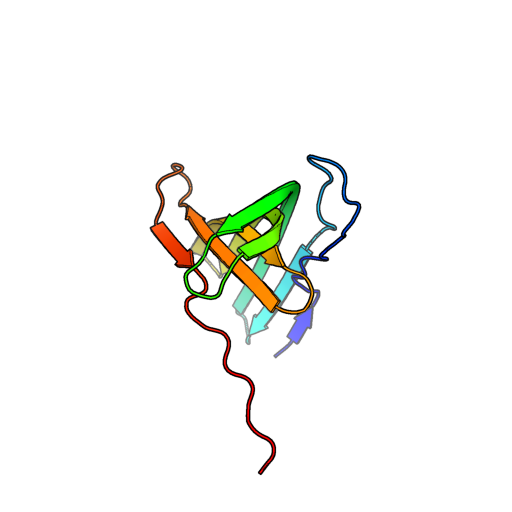0 83.94 111 LYS A CA 1
ATOM 889 C C . LYS A 1 111 ? -24.383 4.866 -1.836 1.00 83.94 111 LYS A C 1
ATOM 891 O O . LYS A 1 111 ? -25.031 5.896 -1.657 1.00 83.94 111 LYS A O 1
ATOM 896 N N . GLN A 1 112 ? -24.250 4.300 -3.034 1.00 75.19 112 GLN A N 1
ATOM 897 C CA . GLN A 1 112 ? -25.158 4.676 -4.117 1.00 75.19 112 GLN A CA 1
ATOM 898 C C . GLN A 1 112 ? -26.569 4.262 -3.692 1.00 75.19 112 GLN A C 1
ATOM 900 O O . GLN A 1 112 ? -26.788 3.113 -3.308 1.00 75.19 112 GLN A O 1
ATOM 905 N N . GLY A 1 113 ? -27.495 5.219 -3.672 1.00 69.62 113 GLY A N 1
ATOM 906 C CA . GLY A 1 113 ? -28.908 4.912 -3.495 1.00 69.62 113 GLY A CA 1
ATOM 907 C C . GLY A 1 113 ? -29.397 4.136 -4.713 1.00 69.62 113 GLY A C 1
ATOM 908 O O . GLY A 1 113 ? -29.102 4.527 -5.841 1.00 69.62 113 GLY A O 1
ATOM 909 N N . ASN A 1 114 ? -30.118 3.040 -4.483 1.00 58.75 114 ASN A N 1
ATOM 910 C CA . ASN A 1 114 ? -30.885 2.389 -5.537 1.00 58.75 114 ASN A CA 1
ATOM 911 C C . ASN A 1 114 ? -32.042 3.331 -5.901 1.00 58.75 114 ASN A C 1
ATOM 913 O O . ASN A 1 114 ? -32.988 3.437 -5.120 1.00 58.75 114 ASN A O 1
ATOM 917 N N . ASN A 1 115 ? -31.929 4.032 -7.030 1.00 51.75 115 ASN A N 1
ATOM 918 C CA . ASN A 1 115 ? -33.084 4.592 -7.733 1.00 51.75 115 ASN A CA 1
ATOM 919 C C . ASN A 1 115 ? -33.657 3.525 -8.661 1.00 51.75 115 ASN A C 1
ATOM 921 O O . ASN A 1 115 ? -32.843 2.906 -9.385 1.00 51.75 115 ASN A O 1
#

Organism: NCBI:txid449673

InterPro domains:
  IPR049279 DUF3108-like [PF21347] (26-106)

Nearest PDB structures (foldseek):
  3fzx-assembly1_A-2  TM=7.275E-01  e=2.126E-05  Bacteroides fragilis NCTC 9343
  4fvs-assembly3_C  TM=8.454E-01  e=7.285E-05  Parabacteroides distasonis ATCC 8503
  2in5-assembly1_B  TM=5.596E-01  e=1.604E-01  Escherichia coli K-12
  2in5-assembly1_A  TM=5.603E-01  e=3.290E-01  Escherichia coli K-12